Protein AF-D7DA95-F1 (afdb_monomer_lite)

InterPro domains:
  IPR035954 MTH677-like superfamily [G3DSA:3.30.300.100] (2-106)
  IPR036567 Ribosome hibernation promotion factor-like [SSF69754] (22-101)

Organism: Staphylothermus hellenicus (strain DSM 12710 / JCM 10830 / BK20S6-10-b1 / P8) (NCBI:txid591019)

Structure (mmCIF, N/CA/C/O backbone):
data_AF-D7DA95-F1
#
_entry.id   AF-D7DA95-F1
#
loop_
_atom_site.group_PDB
_atom_site.id
_atom_site.type_symbol
_atom_site.label_atom_id
_atom_site.label_alt_id
_atom_site.label_comp_id
_atom_site.label_asym_id
_atom_site.label_entity_id
_atom_site.label_seq_id
_atom_site.pdbx_PDB_ins_code
_atom_site.Cartn_x
_atom_site.Cartn_y
_atom_site.Cartn_z
_atom_site.occupancy
_atom_site.B_iso_or_equiv
_atom_site.auth_seq_id
_atom_site.auth_comp_id
_atom_site.auth_asym_id
_atom_site.auth_atom_id
_atom_site.pdbx_PDB_model_num
ATOM 1 N N . MET A 1 1 ? -1.421 -12.853 -11.457 1.00 50.38 1 MET A N 1
ATOM 2 C CA . MET A 1 1 ? -1.874 -13.702 -10.325 1.00 50.38 1 MET A CA 1
ATOM 3 C C . MET A 1 1 ? -2.160 -12.809 -9.131 1.00 50.38 1 MET A C 1
ATOM 5 O O . MET A 1 1 ? -1.247 -12.128 -8.684 1.00 50.38 1 MET A O 1
ATOM 9 N N . ARG A 1 2 ? -3.391 -12.814 -8.611 1.00 61.56 2 ARG A N 1
ATOM 10 C CA . ARG A 1 2 ? -3.734 -12.114 -7.366 1.00 61.56 2 ARG A CA 1
ATOM 11 C C . ARG A 1 2 ? -3.151 -12.907 -6.192 1.00 61.56 2 ARG A C 1
ATOM 13 O O . ARG A 1 2 ? -3.455 -14.090 -6.055 1.00 61.56 2 ARG A O 1
ATOM 20 N N . LYS A 1 3 ? -2.269 -12.298 -5.396 1.00 71.94 3 LYS A N 1
ATOM 21 C CA . LYS A 1 3 ? -1.693 -12.922 -4.195 1.00 71.94 3 LYS A CA 1
ATOM 22 C C . LYS A 1 3 ? -2.346 -12.312 -2.961 1.00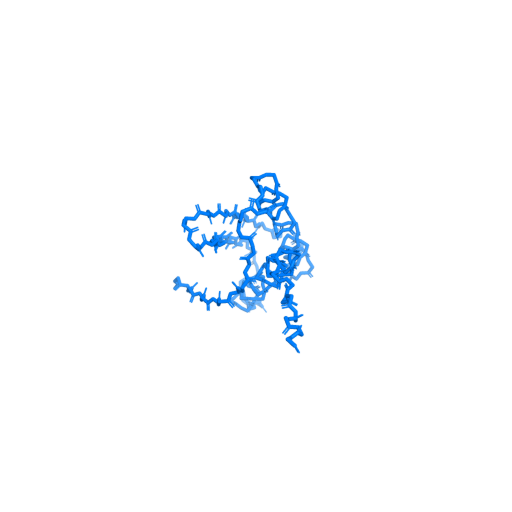 71.94 3 LYS A C 1
ATOM 24 O O . LYS A 1 3 ? -2.242 -11.111 -2.751 1.00 71.94 3 LYS A O 1
ATOM 29 N N . THR A 1 4 ? -2.968 -13.151 -2.140 1.00 83.38 4 THR A N 1
ATOM 30 C CA . THR A 1 4 ? -3.543 -12.751 -0.849 1.00 83.38 4 THR A CA 1
ATOM 31 C C . THR A 1 4 ? -2.691 -13.325 0.275 1.00 83.38 4 THR A C 1
ATOM 33 O O . THR A 1 4 ? -2.297 -14.491 0.225 1.00 83.38 4 THR A O 1
ATOM 36 N N . ARG A 1 5 ? -2.393 -12.514 1.293 1.00 84.25 5 ARG A N 1
ATOM 37 C CA . ARG A 1 5 ? -1.745 -12.955 2.533 1.00 84.25 5 ARG A CA 1
ATOM 38 C C . ARG A 1 5 ? -2.587 -12.511 3.718 1.00 84.25 5 ARG A C 1
ATOM 40 O O . ARG A 1 5 ? -3.011 -11.365 3.765 1.00 84.25 5 ARG A O 1
ATOM 47 N N . ILE A 1 6 ? -2.799 -13.425 4.658 1.00 87.50 6 ILE A N 1
ATOM 48 C CA . ILE A 1 6 ? -3.556 -13.181 5.886 1.00 87.50 6 ILE A CA 1
ATOM 49 C C . ILE A 1 6 ? -2.591 -13.312 7.059 1.00 87.50 6 ILE A C 1
ATOM 51 O O . ILE A 1 6 ? -1.782 -14.241 7.100 1.00 87.50 6 ILE A O 1
ATOM 55 N N . LYS A 1 7 ? -2.670 -12.371 7.999 1.00 88.19 7 LYS A N 1
ATOM 56 C CA . LYS A 1 7 ? -1.902 -12.389 9.240 1.00 88.19 7 LYS A CA 1
ATOM 57 C C . LYS A 1 7 ? -2.806 -11.988 10.394 1.00 88.19 7 LYS A C 1
ATOM 59 O O . LYS A 1 7 ? -3.468 -10.960 10.319 1.00 88.19 7 LYS A O 1
ATOM 64 N N . THR A 1 8 ? -2.791 -12.781 11.457 1.00 86.56 8 THR A N 1
ATOM 65 C CA . THR A 1 8 ? -3.529 -12.477 12.684 1.00 86.56 8 THR A CA 1
ATOM 66 C C . THR A 1 8 ? -2.706 -11.541 13.563 1.00 86.56 8 THR A C 1
ATOM 68 O O . THR A 1 8 ? -1.530 -11.803 13.830 1.00 86.56 8 THR A O 1
ATOM 71 N N . LEU A 1 9 ? -3.322 -10.443 13.999 1.00 83.62 9 LEU A N 1
ATOM 72 C CA . LEU A 1 9 ? -2.760 -9.465 14.926 1.00 83.62 9 LEU A CA 1
ATOM 73 C C . LEU A 1 9 ? -3.799 -9.201 16.026 1.00 83.62 9 LEU A C 1
ATOM 75 O O . LEU A 1 9 ? -4.960 -8.959 15.715 1.00 83.62 9 LEU A O 1
ATOM 79 N N . ASN A 1 10 ? -3.387 -9.219 17.294 1.00 87.75 10 ASN A N 1
ATOM 80 C CA . ASN A 1 10 ? -4.260 -8.900 18.431 1.00 87.75 10 ASN A CA 1
ATOM 81 C C . ASN A 1 10 ? -4.354 -7.373 18.592 1.00 87.75 10 ASN A C 1
ATOM 83 O O . ASN A 1 10 ? -3.626 -6.778 19.392 1.00 87.75 10 ASN A O 1
ATOM 87 N N . LEU A 1 11 ? -5.166 -6.734 17.751 1.00 85.81 11 LEU A N 1
ATOM 88 C CA . LEU A 1 11 ? -5.325 -5.279 17.707 1.00 85.81 11 LEU A CA 1
ATOM 89 C C . LEU A 1 11 ? -6.542 -4.827 18.516 1.00 85.81 11 LEU A C 1
ATOM 91 O O . LEU A 1 11 ? -7.551 -5.528 18.571 1.00 85.81 11 LEU A O 1
ATOM 95 N N . ASN A 1 12 ? -6.465 -3.632 19.098 1.00 85.31 12 ASN A N 1
ATOM 96 C CA . ASN A 1 12 ? -7.634 -2.917 19.585 1.00 85.31 12 ASN A CA 1
ATOM 97 C C . ASN A 1 12 ? -8.259 -2.118 18.431 1.00 85.31 12 ASN A C 1
ATOM 99 O O . ASN A 1 12 ? -7.903 -0.967 18.194 1.00 85.31 12 ASN A O 1
ATOM 103 N N . LEU A 1 13 ? -9.156 -2.753 17.671 1.00 83.56 13 LEU A N 1
ATOM 104 C CA . LEU A 1 13 ? -9.766 -2.137 16.485 1.00 83.56 13 LEU A CA 1
ATOM 105 C C . LEU A 1 13 ? -10.640 -0.918 16.820 1.00 83.56 13 LEU A C 1
ATOM 107 O O . LEU A 1 13 ? -10.818 -0.058 15.964 1.00 83.56 13 LEU A O 1
ATOM 111 N N . GLU A 1 14 ? -11.144 -0.818 18.054 1.00 84.00 14 GLU A N 1
ATOM 112 C CA . GLU A 1 14 ? -11.951 0.321 18.518 1.00 84.00 14 GLU A CA 1
ATOM 113 C C . GLU A 1 14 ? -11.140 1.623 18.612 1.00 84.00 14 GLU A C 1
ATOM 115 O O . GLU A 1 14 ? -11.702 2.714 18.520 1.00 84.00 14 GLU A O 1
ATOM 120 N N . GLU A 1 15 ? -9.817 1.526 18.769 1.00 85.75 15 GLU A N 1
ATOM 121 C CA . GLU A 1 15 ? -8.923 2.686 18.849 1.00 85.75 15 GLU A CA 1
ATOM 122 C C . GLU A 1 15 ? -8.494 3.213 17.474 1.00 85.75 15 GLU A C 1
ATOM 124 O O . GLU A 1 15 ? -7.960 4.319 17.390 1.00 85.75 15 GLU A O 1
ATOM 129 N N . ILE A 1 16 ? -8.725 2.451 16.399 1.00 89.12 16 ILE A N 1
ATOM 130 C CA . ILE A 1 16 ? -8.305 2.817 15.045 1.00 89.12 16 ILE A CA 1
ATOM 131 C C . ILE A 1 16 ? -9.384 3.686 14.403 1.00 89.12 16 ILE A C 1
ATOM 133 O O . ILE A 1 16 ? -10.446 3.206 13.997 1.00 89.12 16 ILE A O 1
ATOM 137 N N . LYS A 1 17 ? -9.104 4.983 14.276 1.00 90.88 17 LYS A N 1
ATOM 138 C CA . LYS A 1 17 ? -10.013 5.946 13.652 1.00 90.88 17 LYS A CA 1
ATOM 139 C C . LYS A 1 17 ? -9.829 5.969 12.137 1.00 90.88 17 LYS A C 1
ATOM 141 O O . LYS A 1 17 ? -8.812 5.546 11.594 1.00 90.88 17 LYS A O 1
ATOM 146 N N . LEU A 1 18 ? -10.811 6.533 11.435 1.00 88.44 18 LEU A N 1
ATOM 147 C CA . LEU A 1 18 ? -10.728 6.731 9.982 1.00 88.44 18 LEU A CA 1
ATOM 148 C C . LEU A 1 18 ? -9.513 7.581 9.576 1.00 88.44 18 LEU A C 1
ATOM 150 O O . LEU A 1 18 ? -8.875 7.282 8.572 1.00 88.44 18 LEU A O 1
ATOM 154 N N . GLU A 1 19 ? -9.174 8.594 10.373 1.00 93.31 19 GLU A N 1
ATOM 155 C CA . GLU A 1 19 ? -7.993 9.442 10.165 1.00 93.31 19 GLU A CA 1
ATOM 156 C C . GLU A 1 19 ? -6.690 8.641 10.266 1.00 93.31 19 GLU A C 1
ATOM 158 O O . GLU A 1 19 ? -5.789 8.826 9.454 1.00 93.31 19 GLU A O 1
ATOM 163 N N . ASP A 1 20 ? -6.607 7.692 11.204 1.00 93.19 20 ASP A N 1
ATOM 164 C CA . ASP A 1 20 ? -5.453 6.802 11.320 1.00 93.19 20 ASP A CA 1
ATOM 165 C C . ASP A 1 20 ? -5.296 5.946 10.061 1.00 93.19 20 ASP A C 1
ATOM 167 O O . ASP A 1 20 ? -4.199 5.816 9.527 1.00 93.19 20 ASP A O 1
ATOM 171 N N . LEU A 1 21 ? -6.400 5.396 9.547 1.00 94.06 21 LEU A N 1
ATOM 172 C CA . LEU A 1 21 ? -6.383 4.605 8.317 1.00 94.06 21 LEU A CA 1
ATOM 173 C C . LEU A 1 21 ? -5.971 5.441 7.101 1.00 94.06 21 LEU A C 1
ATOM 175 O O . LEU A 1 21 ? -5.204 4.950 6.276 1.00 94.06 21 LEU A O 1
ATOM 179 N N . ALA A 1 22 ? -6.447 6.684 6.997 1.00 95.19 22 ALA A N 1
ATOM 180 C CA . ALA A 1 22 ? -6.052 7.607 5.935 1.00 95.19 22 ALA A CA 1
ATOM 181 C C . ALA A 1 22 ? -4.548 7.913 5.994 1.00 95.19 22 ALA A C 1
ATOM 183 O O . ALA A 1 22 ? -3.853 7.757 4.994 1.00 95.19 22 ALA A O 1
ATOM 184 N N . ASN A 1 23 ? -4.025 8.212 7.186 1.00 96.00 23 ASN A N 1
ATOM 185 C CA . ASN A 1 23 ? -2.592 8.413 7.385 1.00 96.00 23 ASN A CA 1
ATOM 186 C C . ASN A 1 23 ? -1.798 7.159 6.994 1.00 96.00 23 ASN A C 1
ATOM 188 O O . ASN A 1 23 ? -0.789 7.248 6.305 1.00 96.00 23 ASN A O 1
ATOM 192 N N . ILE A 1 24 ? -2.253 5.965 7.387 1.00 96.50 24 ILE A N 1
ATOM 193 C CA . ILE A 1 24 ? -1.582 4.711 7.015 1.00 96.50 24 ILE A CA 1
ATOM 194 C C . ILE A 1 24 ? -1.563 4.522 5.491 1.00 96.50 24 ILE A C 1
ATOM 196 O O . ILE A 1 24 ? -0.549 4.062 4.969 1.00 96.50 24 ILE A O 1
ATOM 200 N N . ILE A 1 25 ? -2.644 4.869 4.780 1.00 97.19 25 ILE A N 1
ATOM 201 C CA . ILE A 1 25 ? -2.684 4.837 3.308 1.00 97.19 25 ILE A CA 1
ATOM 202 C C . ILE A 1 25 ? -1.585 5.734 2.735 1.00 97.19 25 ILE A C 1
ATOM 204 O O . ILE A 1 25 ? -0.774 5.243 1.952 1.00 97.19 25 ILE A O 1
ATOM 208 N N . GLU A 1 26 ? -1.523 6.996 3.166 1.00 97.00 26 GLU A N 1
ATOM 209 C CA . GLU A 1 26 ? -0.528 7.966 2.690 1.00 97.00 26 GLU A CA 1
ATOM 210 C C . GLU A 1 26 ? 0.904 7.483 2.956 1.00 97.00 26 GLU A C 1
ATOM 212 O O . GLU A 1 26 ? 1.724 7.439 2.040 1.00 97.00 26 GLU A O 1
ATOM 217 N N . TYR A 1 27 ? 1.186 7.017 4.176 1.00 96.69 27 TYR A N 1
ATOM 218 C CA . TYR A 1 27 ? 2.505 6.497 4.549 1.00 96.69 27 TYR A CA 1
ATOM 219 C C . TYR A 1 27 ? 2.913 5.269 3.729 1.00 96.69 27 TYR A C 1
ATOM 221 O O . TYR A 1 27 ? 4.077 5.132 3.347 1.00 96.69 27 TYR A O 1
ATOM 229 N N . VAL A 1 28 ? 1.980 4.343 3.488 1.00 97.94 28 VAL A N 1
ATOM 230 C CA . VAL A 1 28 ? 2.240 3.157 2.663 1.00 97.94 28 VAL A CA 1
ATOM 231 C C . VAL A 1 28 ? 2.521 3.568 1.222 1.00 97.94 28 VAL A C 1
ATOM 233 O O . VAL A 1 28 ? 3.485 3.073 0.641 1.00 97.94 28 VAL A O 1
ATOM 236 N N . GLU A 1 29 ? 1.709 4.456 0.651 1.00 97.88 29 GLU A N 1
ATOM 237 C CA . GLU A 1 29 ? 1.888 4.929 -0.722 1.00 97.88 29 GLU A CA 1
ATOM 238 C C . GLU A 1 29 ? 3.234 5.637 -0.900 1.00 97.88 29 GLU A C 1
ATOM 240 O O . GLU A 1 29 ? 3.971 5.313 -1.830 1.00 97.88 29 GLU A O 1
ATOM 245 N N . GLU A 1 30 ? 3.589 6.540 0.017 1.00 97.88 30 GLU A N 1
ATOM 246 C CA . GLU A 1 30 ? 4.853 7.277 -0.005 1.00 97.88 30 GLU A CA 1
ATOM 247 C C . GLU A 1 30 ? 6.061 6.334 0.017 1.00 97.88 30 GLU A C 1
ATOM 249 O O . GLU A 1 30 ? 6.930 6.428 -0.844 1.00 97.88 30 GLU A O 1
ATOM 254 N N . HIS A 1 31 ? 6.090 5.349 0.917 1.00 97.81 31 HIS A N 1
ATOM 255 C CA . HIS A 1 31 ? 7.225 4.420 0.996 1.00 97.81 31 HIS A CA 1
ATOM 256 C C . HIS A 1 31 ? 7.325 3.500 -0.230 1.00 97.81 31 HIS A C 1
ATOM 258 O O . HIS A 1 31 ? 8.423 3.146 -0.663 1.00 97.81 31 HIS A O 1
ATOM 264 N N . VAL A 1 32 ? 6.189 3.091 -0.807 1.00 97.81 32 VAL A N 1
ATOM 265 C CA . VAL A 1 32 ? 6.189 2.327 -2.064 1.00 97.81 32 VAL A CA 1
ATOM 266 C C . VAL A 1 32 ? 6.713 3.191 -3.206 1.00 97.81 32 VAL A C 1
ATOM 268 O O . VAL A 1 32 ? 7.509 2.708 -4.011 1.00 97.81 32 VAL A O 1
ATOM 271 N N . ARG A 1 33 ? 6.306 4.463 -3.261 1.00 97.25 33 ARG A N 1
ATOM 272 C CA . ARG A 1 33 ? 6.780 5.439 -4.243 1.00 97.25 33 ARG A CA 1
ATOM 273 C C . ARG A 1 33 ? 8.291 5.615 -4.154 1.00 97.25 33 ARG A C 1
ATOM 275 O O . ARG A 1 33 ? 8.976 5.402 -5.149 1.00 97.25 33 ARG A O 1
ATOM 282 N N . GLU A 1 34 ? 8.808 5.899 -2.962 1.00 97.06 34 GLU A N 1
ATOM 283 C CA . GLU A 1 34 ? 10.245 6.044 -2.709 1.00 97.06 34 GLU A CA 1
ATOM 284 C C . GLU A 1 34 ? 11.025 4.793 -3.125 1.00 97.06 34 GLU A C 1
ATOM 286 O O . GLU A 1 34 ? 12.061 4.888 -3.785 1.00 97.06 34 GLU A O 1
ATOM 291 N N . TYR A 1 35 ? 10.518 3.603 -2.782 1.00 96.81 35 TYR A N 1
ATOM 292 C CA . TYR A 1 35 ? 11.133 2.348 -3.202 1.00 96.81 35 TYR A CA 1
ATOM 293 C C . TYR A 1 35 ? 11.200 2.239 -4.732 1.00 96.81 35 TYR A C 1
ATOM 295 O O . TYR A 1 35 ? 12.258 1.922 -5.278 1.00 96.81 35 TYR A O 1
ATOM 303 N N . LEU A 1 36 ? 10.094 2.511 -5.434 1.00 95.12 36 LEU A N 1
ATOM 304 C CA . LEU A 1 36 ? 10.041 2.441 -6.894 1.00 95.12 36 LEU A CA 1
ATOM 305 C C . LEU A 1 36 ? 10.979 3.463 -7.546 1.00 95.12 36 LEU A C 1
ATOM 307 O O . LEU A 1 36 ? 11.686 3.108 -8.484 1.00 95.12 36 LEU A O 1
ATOM 311 N N . GLU A 1 37 ? 11.054 4.688 -7.033 1.00 93.94 37 GLU A N 1
ATOM 312 C CA . GLU A 1 37 ? 11.972 5.721 -7.531 1.00 93.94 37 GLU A CA 1
ATOM 313 C C . GLU A 1 37 ? 13.448 5.338 -7.376 1.00 93.94 37 GLU A C 1
ATOM 315 O O . GLU A 1 37 ? 14.266 5.677 -8.230 1.00 93.94 37 GLU A O 1
ATOM 320 N N . GLN A 1 38 ? 13.796 4.601 -6.319 1.00 94.75 38 GLN A N 1
ATOM 321 C CA . GLN A 1 38 ? 15.167 4.139 -6.085 1.00 94.75 38 GLN A CA 1
ATOM 322 C C . GLN A 1 38 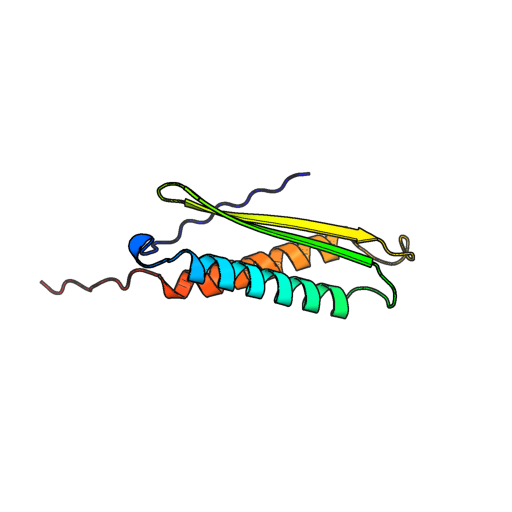? 15.591 3.004 -7.022 1.00 94.75 38 GLN A C 1
ATOM 324 O O . GLN A 1 38 ? 16.776 2.880 -7.338 1.00 94.75 38 GLN A O 1
ATOM 329 N N . VAL A 1 39 ? 14.655 2.144 -7.432 1.00 93.44 39 VAL A N 1
ATOM 330 C CA . VAL A 1 39 ? 14.975 0.916 -8.182 1.00 93.44 39 VAL A CA 1
ATOM 331 C C . VAL A 1 39 ? 14.617 0.986 -9.662 1.00 93.44 39 VAL A C 1
ATOM 333 O O . VAL A 1 39 ? 15.160 0.212 -10.452 1.00 93.44 39 VAL A O 1
ATOM 336 N N . LEU A 1 40 ? 13.702 1.873 -10.057 1.00 91.44 40 LEU A N 1
ATOM 337 C CA . LEU A 1 40 ? 13.308 2.028 -11.450 1.00 91.44 40 LEU A CA 1
ATOM 338 C C . LEU A 1 40 ? 14.277 2.952 -12.209 1.00 91.44 40 LEU A C 1
ATOM 340 O O . LEU A 1 40 ? 14.779 3.934 -11.664 1.00 91.44 40 LEU A O 1
ATOM 344 N N . PRO A 1 41 ? 14.518 2.688 -13.505 1.00 88.69 41 PRO A N 1
ATOM 345 C CA . PRO A 1 41 ? 15.291 3.562 -14.361 1.00 88.69 41 PRO A CA 1
ATOM 346 C C . PRO A 1 41 ? 14.680 4.963 -14.433 1.00 88.69 41 PRO A C 1
ATOM 348 O O . PRO A 1 41 ? 13.450 5.101 -14.383 1.00 88.69 41 PRO A O 1
ATOM 351 N N . PRO A 1 42 ? 15.508 5.991 -14.685 1.00 85.19 42 PRO A N 1
ATOM 352 C CA . PRO A 1 42 ? 15.017 7.329 -14.971 1.00 85.19 42 PRO A CA 1
ATOM 353 C C . PRO A 1 42 ? 13.960 7.312 -16.081 1.00 85.19 42 PRO A C 1
ATOM 355 O O . PRO A 1 42 ? 14.110 6.592 -17.071 1.00 85.19 42 PRO A O 1
ATOM 358 N N . LYS A 1 43 ? 12.927 8.152 -15.941 1.00 85.38 43 LYS A N 1
ATOM 359 C CA . LYS A 1 43 ? 11.781 8.263 -16.869 1.00 85.38 43 LYS A CA 1
ATOM 360 C C . LYS A 1 43 ? 10.843 7.049 -16.902 1.00 85.38 43 LYS A C 1
ATOM 362 O O . LYS A 1 43 ? 10.026 6.954 -17.814 1.00 85.38 43 LYS A O 1
ATOM 367 N N . SER A 1 44 ? 10.950 6.122 -15.951 1.00 90.38 44 SER A N 1
ATOM 368 C CA . SER A 1 44 ? 9.903 5.113 -15.768 1.00 90.38 44 SER A CA 1
ATOM 369 C C . SER A 1 44 ? 8.626 5.787 -15.271 1.00 90.38 44 SER A C 1
ATOM 371 O O . SER A 1 44 ? 8.680 6.663 -14.412 1.00 90.38 44 SER A O 1
ATOM 373 N N . GLU A 1 45 ? 7.487 5.368 -15.809 1.00 91.88 45 GLU A N 1
ATOM 374 C CA . GLU A 1 45 ? 6.16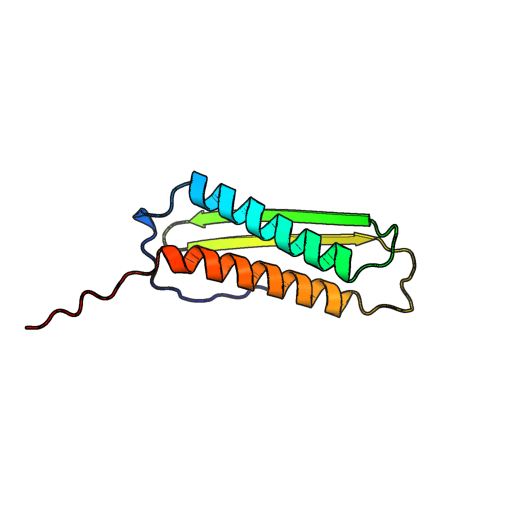6 5.770 -15.336 1.00 91.88 45 GLU A CA 1
ATOM 375 C C . GLU A 1 45 ? 5.634 4.673 -14.414 1.00 91.88 45 GLU A C 1
ATOM 377 O O . GLU A 1 45 ? 5.812 3.479 -14.682 1.00 91.88 45 GLU A O 1
ATOM 382 N N . TYR A 1 46 ? 4.972 5.057 -13.331 1.00 93.31 46 TYR A N 1
ATOM 383 C CA . TYR A 1 46 ? 4.314 4.114 -12.442 1.00 93.31 46 TYR A CA 1
ATOM 384 C C . TYR A 1 46 ? 3.051 4.733 -11.844 1.00 93.31 46 TYR A C 1
ATOM 386 O O . TYR A 1 46 ? 2.922 5.953 -11.769 1.00 93.31 46 TYR A O 1
ATOM 394 N N . ASP A 1 47 ? 2.128 3.869 -11.444 1.00 95.06 47 ASP A N 1
ATOM 395 C CA . ASP A 1 47 ? 0.889 4.214 -10.757 1.00 95.06 47 ASP A CA 1
ATOM 396 C C . ASP A 1 47 ? 0.745 3.317 -9.527 1.00 95.06 47 ASP A C 1
ATOM 398 O O . ASP A 1 47 ? 1.084 2.129 -9.578 1.00 95.06 47 ASP A O 1
ATOM 402 N N . ILE A 1 48 ? 0.289 3.889 -8.416 1.00 96.38 48 ILE A N 1
ATOM 403 C CA . ILE A 1 48 ? 0.143 3.192 -7.137 1.00 96.38 48 ILE A CA 1
ATOM 404 C C . ILE A 1 48 ? -1.258 3.485 -6.621 1.00 96.38 48 ILE A C 1
ATOM 406 O O . ILE A 1 48 ? -1.615 4.636 -6.394 1.00 96.38 48 ILE A O 1
ATOM 410 N N . ILE A 1 49 ? -2.040 2.435 -6.389 1.00 96.44 49 ILE A N 1
ATOM 411 C CA . ILE A 1 49 ? -3.356 2.543 -5.766 1.00 96.44 49 ILE A CA 1
ATOM 412 C C . ILE A 1 49 ? -3.298 1.816 -4.433 1.00 96.44 49 ILE A C 1
ATOM 414 O O . ILE A 1 49 ? -3.136 0.593 -4.378 1.00 96.44 49 ILE A O 1
ATOM 418 N N . VAL A 1 50 ? -3.473 2.572 -3.352 1.00 96.94 50 VAL A N 1
ATOM 419 C CA . VAL A 1 50 ? -3.548 2.047 -1.989 1.00 96.94 50 VAL A CA 1
ATOM 420 C C . VAL A 1 50 ? -4.953 2.264 -1.448 1.00 96.94 50 VAL A C 1
ATOM 422 O O . VAL A 1 50 ? -5.504 3.360 -1.498 1.00 96.94 50 VAL A O 1
ATOM 425 N N . LYS A 1 51 ? -5.557 1.206 -0.910 1.00 96.44 51 LYS A N 1
ATOM 426 C CA . LYS A 1 51 ? -6.857 1.286 -0.243 1.00 96.44 51 LYS A CA 1
ATOM 427 C C . LYS A 1 51 ? -6.854 0.418 0.999 1.00 96.44 51 LYS A C 1
ATOM 429 O O . LYS A 1 51 ? -6.408 -0.724 0.957 1.00 96.44 51 LYS A O 1
ATOM 434 N N . ILE A 1 52 ? -7.434 0.923 2.080 1.00 95.75 52 ILE A N 1
ATOM 435 C CA . ILE A 1 52 ? -7.697 0.135 3.281 1.00 95.75 52 ILE A CA 1
ATOM 436 C C . ILE A 1 52 ? -9.205 -0.003 3.475 1.00 95.75 52 ILE A C 1
ATOM 438 O O . ILE A 1 52 ? -9.954 0.953 3.278 1.00 95.75 52 ILE A O 1
ATOM 442 N N . THR A 1 53 ? -9.660 -1.199 3.844 1.00 93.25 53 THR A N 1
ATOM 443 C CA . THR A 1 53 ? -11.020 -1.421 4.349 1.00 93.25 53 THR A CA 1
ATOM 444 C C . THR A 1 53 ? -10.975 -1.966 5.766 1.00 93.25 53 THR A C 1
ATOM 446 O O . THR A 1 53 ? -10.062 -2.710 6.125 1.00 93.25 53 THR A O 1
ATOM 449 N N . HIS A 1 54 ? -11.972 -1.587 6.562 1.00 90.31 54 HIS A N 1
ATOM 450 C CA . HIS A 1 54 ? -12.208 -2.107 7.901 1.00 90.31 54 HIS A CA 1
ATOM 451 C C . HIS A 1 54 ? -13.598 -2.747 7.916 1.00 90.31 54 HIS A C 1
ATOM 453 O O . HIS A 1 54 ? -14.603 -2.062 7.735 1.00 90.31 54 HIS A O 1
ATOM 459 N N . GLU A 1 55 ? -13.642 -4.067 8.069 1.00 89.00 55 GLU A N 1
ATOM 460 C CA . GLU A 1 55 ? -14.864 -4.870 8.029 1.00 89.00 55 GLU A CA 1
ATOM 461 C C . GLU A 1 55 ? -14.870 -5.833 9.220 1.00 89.00 55 GLU A C 1
ATOM 463 O O . GLU A 1 55 ? -14.144 -6.828 9.230 1.00 89.00 55 GLU A O 1
ATOM 468 N N . GLY A 1 56 ? -15.689 -5.535 10.232 1.00 86.31 56 GLY A N 1
ATOM 469 C CA . GLY A 1 56 ? -15.791 -6.353 11.440 1.00 86.31 56 GLY A CA 1
ATOM 470 C C . GLY A 1 56 ? -14.459 -6.450 12.184 1.00 86.31 56 GLY A C 1
ATOM 471 O O . GLY A 1 56 ? -13.958 -5.456 12.692 1.00 86.31 56 GLY A O 1
ATOM 472 N N . ASP A 1 57 ? -13.888 -7.652 12.238 1.00 85.88 57 ASP A N 1
ATOM 473 C CA . ASP A 1 57 ? -12.623 -7.960 12.911 1.00 85.88 57 ASP A CA 1
ATOM 474 C C . ASP A 1 57 ? -11.394 -7.888 11.982 1.00 85.88 57 ASP A C 1
ATOM 476 O O . ASP A 1 57 ? -10.302 -8.335 12.343 1.00 85.88 57 ASP A O 1
ATOM 480 N N . LYS A 1 58 ? -11.553 -7.356 10.763 1.00 89.19 58 LYS A N 1
ATOM 481 C CA . LYS A 1 58 ? -10.514 -7.374 9.726 1.00 89.19 58 LYS A CA 1
ATOM 482 C C . LYS A 1 58 ? -10.214 -5.990 9.189 1.00 89.19 58 LYS A C 1
ATOM 484 O O . LYS A 1 58 ? -11.103 -5.260 8.759 1.00 89.19 58 LYS A O 1
ATOM 489 N N . ILE A 1 59 ? -8.920 -5.704 9.086 1.00 92.00 59 ILE A N 1
ATOM 490 C CA . ILE A 1 59 ? -8.398 -4.603 8.282 1.00 92.00 59 ILE A CA 1
ATOM 491 C C . ILE A 1 59 ? -7.693 -5.203 7.069 1.00 92.00 59 ILE A C 1
ATOM 493 O O . ILE A 1 59 ? -6.799 -6.041 7.211 1.00 92.00 59 ILE A O 1
ATOM 497 N N . THR A 1 60 ? -8.096 -4.778 5.874 1.00 93.69 60 THR A N 1
ATOM 498 C CA . THR A 1 60 ? -7.545 -5.273 4.610 1.00 93.69 60 THR A CA 1
ATOM 499 C C . THR A 1 60 ? -6.857 -4.147 3.859 1.00 93.69 60 THR A C 1
ATOM 501 O O . THR A 1 60 ? -7.489 -3.146 3.536 1.00 93.69 60 THR A O 1
ATOM 504 N N . LEU A 1 61 ? -5.576 -4.340 3.539 1.00 95.00 61 LEU A N 1
ATOM 505 C CA . LEU A 1 61 ? -4.828 -3.498 2.610 1.00 95.00 61 LEU A CA 1
ATOM 506 C C . LEU A 1 61 ? -4.972 -4.051 1.187 1.00 95.00 61 LEU A C 1
ATOM 508 O O . LEU A 1 61 ? -4.605 -5.196 0.914 1.00 95.00 61 LEU A O 1
ATOM 512 N N . PHE A 1 62 ? -5.460 -3.217 0.280 1.00 96.25 62 PHE A N 1
ATOM 513 C CA . PHE A 1 62 ? -5.418 -3.422 -1.159 1.00 96.25 62 PHE A CA 1
ATOM 514 C C . PHE A 1 62 ? -4.321 -2.543 -1.743 1.00 96.25 62 PHE A C 1
ATOM 516 O O . PHE A 1 62 ? -4.249 -1.350 -1.452 1.00 96.25 62 PHE A O 1
ATOM 523 N N . LEU A 1 63 ? -3.485 -3.160 -2.567 1.00 95.56 63 LEU A N 1
ATOM 524 C CA . LEU A 1 63 ? -2.379 -2.512 -3.245 1.00 95.56 63 LEU A CA 1
ATOM 525 C C . LEU A 1 63 ? -2.407 -2.942 -4.705 1.00 95.56 63 LEU A C 1
ATOM 527 O O . LEU A 1 63 ? -2.371 -4.143 -4.993 1.00 95.56 63 LEU A O 1
ATOM 531 N N . ASP A 1 64 ? -2.469 -1.962 -5.593 1.00 95.19 64 ASP A N 1
ATOM 532 C CA . ASP A 1 64 ? -2.248 -2.132 -7.022 1.00 95.19 64 ASP A CA 1
ATOM 533 C C . ASP A 1 64 ? -1.055 -1.269 -7.431 1.00 95.19 64 ASP A C 1
ATOM 535 O O . ASP A 1 64 ? -0.922 -0.135 -6.974 1.00 95.19 64 ASP A O 1
ATOM 539 N N . ILE A 1 65 ? -0.155 -1.836 -8.230 1.00 94.56 65 ILE A N 1
ATOM 540 C CA . ILE A 1 65 ? 1.053 -1.154 -8.695 1.00 94.56 65 ILE A CA 1
ATOM 541 C C . ILE A 1 65 ? 1.199 -1.441 -10.183 1.00 94.56 65 ILE A C 1
ATOM 543 O O . ILE A 1 65 ? 1.476 -2.574 -10.590 1.00 94.56 65 ILE A O 1
ATOM 547 N N . GLY A 1 66 ? 1.058 -0.391 -10.984 1.00 92.31 66 GLY A N 1
ATOM 548 C CA . GLY A 1 66 ? 1.360 -0.394 -12.406 1.00 92.31 66 GLY A CA 1
ATOM 549 C C . GLY A 1 66 ? 2.745 0.191 -12.647 1.00 92.31 66 GLY A C 1
ATOM 550 O O . GLY A 1 66 ? 3.067 1.252 -12.129 1.00 92.31 66 GLY A O 1
ATOM 551 N N . VAL A 1 67 ? 3.570 -0.472 -13.456 1.00 90.81 67 VAL A N 1
ATOM 552 C CA . VAL A 1 67 ? 4.859 0.076 -13.902 1.00 90.81 67 VAL A CA 1
ATOM 553 C C . VAL A 1 67 ? 4.935 -0.015 -15.416 1.00 90.81 67 VAL A C 1
ATOM 555 O O . VAL A 1 67 ? 4.690 -1.069 -16.003 1.00 90.81 67 VAL A O 1
ATOM 558 N N . LYS A 1 68 ? 5.321 1.091 -16.044 1.00 87.88 68 LYS A N 1
ATOM 559 C CA . LYS A 1 68 ? 5.574 1.208 -17.473 1.00 87.88 68 LYS A CA 1
ATOM 560 C C . LYS A 1 68 ? 6.978 1.762 -17.667 1.00 87.88 68 LYS A C 1
ATOM 562 O O . LYS A 1 68 ? 7.267 2.923 -17.393 1.00 87.88 68 LYS A O 1
ATOM 567 N N . ALA A 1 69 ? 7.866 0.908 -18.150 1.00 76.00 69 ALA A N 1
ATOM 568 C CA . ALA A 1 69 ? 9.266 1.247 -18.330 1.00 76.00 69 ALA A CA 1
ATOM 569 C C . ALA A 1 69 ? 9.773 0.744 -19.684 1.00 76.00 69 ALA A C 1
ATOM 571 O O . ALA A 1 69 ? 9.349 -0.301 -20.172 1.00 76.00 69 ALA A O 1
ATOM 572 N N . GLY A 1 70 ? 10.678 1.513 -20.294 1.00 69.88 70 GLY A N 1
ATOM 573 C CA . GLY A 1 70 ? 11.181 1.255 -21.648 1.00 69.88 70 GLY A CA 1
ATOM 574 C C . GLY A 1 70 ? 12.236 0.148 -21.759 1.00 69.88 70 GLY A C 1
ATOM 575 O O . GLY A 1 70 ? 12.581 -0.232 -22.872 1.00 69.88 70 GLY A O 1
ATOM 576 N N . TYR A 1 71 ? 12.748 -0.378 -20.641 1.00 69.69 71 TYR A N 1
ATOM 577 C CA . TYR A 1 71 ? 13.863 -1.338 -20.610 1.00 69.69 71 TYR A CA 1
ATOM 578 C C . TYR A 1 71 ? 13.415 -2.716 -20.106 1.00 69.69 71 TYR A C 1
ATOM 580 O O . TYR A 1 71 ? 13.840 -3.181 -19.049 1.00 69.69 71 TYR A O 1
ATOM 588 N N . ILE A 1 72 ? 12.539 -3.365 -20.874 1.00 63.88 72 ILE A N 1
ATOM 589 C CA . ILE A 1 72 ? 11.873 -4.618 -20.483 1.00 63.88 72 ILE A CA 1
ATOM 590 C C . ILE A 1 72 ? 12.872 -5.785 -20.339 1.00 63.88 72 ILE A C 1
ATOM 592 O O . ILE A 1 72 ? 12.707 -6.623 -19.456 1.00 63.88 72 ILE A O 1
ATOM 596 N N . ASP A 1 73 ? 13.949 -5.796 -21.129 1.00 68.31 73 ASP A N 1
ATOM 597 C CA . ASP A 1 73 ? 14.849 -6.956 -21.243 1.00 68.31 73 ASP A CA 1
ATOM 598 C C . ASP A 1 73 ? 15.965 -7.021 -20.185 1.00 68.31 73 ASP A C 1
ATOM 600 O O . ASP A 1 73 ? 16.632 -8.045 -20.049 1.00 68.31 73 ASP A O 1
ATOM 604 N N . ILE A 1 74 ? 16.190 -5.945 -19.423 1.00 78.56 74 ILE A N 1
ATOM 605 C CA . ILE A 1 74 ? 17.333 -5.840 -18.494 1.00 78.56 74 ILE A CA 1
ATOM 606 C C . ILE A 1 74 ? 16.890 -5.999 -17.033 1.00 78.56 74 ILE A C 1
ATOM 608 O O . ILE A 1 74 ? 17.687 -6.365 -16.168 1.00 78.56 74 ILE A O 1
ATOM 612 N N . MET A 1 75 ? 15.612 -5.756 -16.734 1.00 82.69 75 MET A N 1
ATOM 613 C CA . MET A 1 75 ? 15.120 -5.701 -15.361 1.00 82.69 75 MET A CA 1
ATOM 614 C C . MET A 1 75 ? 14.120 -6.796 -15.020 1.00 82.69 75 MET A C 1
ATOM 616 O O . MET A 1 75 ? 13.188 -7.101 -15.759 1.00 82.69 75 MET A O 1
ATOM 620 N N . ASN A 1 76 ? 14.251 -7.327 -13.805 1.00 89.19 76 ASN A N 1
ATOM 621 C CA . ASN A 1 76 ? 13.279 -8.257 -13.252 1.00 89.19 76 ASN A CA 1
ATOM 622 C C . ASN A 1 76 ? 12.127 -7.498 -12.573 1.00 89.19 76 ASN A C 1
ATOM 624 O O . ASN A 1 76 ? 12.078 -7.382 -11.347 1.00 89.19 76 ASN A O 1
ATOM 628 N N . TYR A 1 77 ? 11.182 -7.001 -13.375 1.00 88.38 77 TYR A N 1
ATOM 629 C CA . TYR A 1 77 ? 10.008 -6.267 -12.884 1.00 88.38 77 TYR A CA 1
ATOM 630 C C . TYR A 1 77 ? 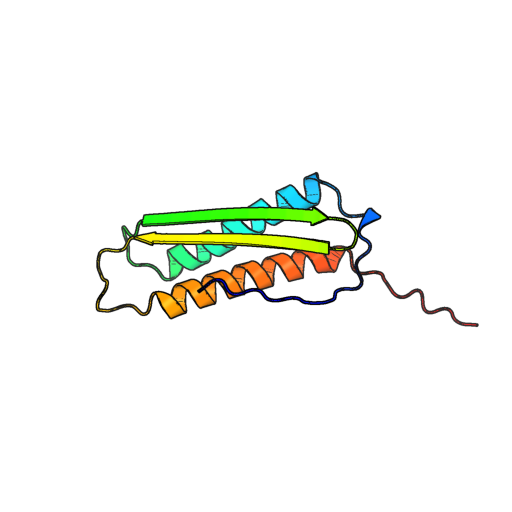9.159 -7.079 -11.902 1.00 88.38 77 TYR A C 1
ATOM 632 O O . TYR A 1 77 ? 8.640 -6.523 -10.942 1.00 88.38 77 TYR A O 1
ATOM 640 N N . ASN A 1 78 ? 9.065 -8.401 -12.072 1.00 89.56 78 ASN A N 1
ATOM 641 C CA . ASN A 1 78 ? 8.343 -9.255 -11.125 1.00 89.56 78 ASN A CA 1
ATOM 642 C C . ASN A 1 78 ? 8.969 -9.223 -9.727 1.00 89.56 78 ASN A C 1
ATOM 644 O O . ASN A 1 78 ? 8.246 -9.226 -8.730 1.00 89.56 78 ASN A O 1
ATOM 648 N N . LYS A 1 79 ? 10.305 -9.198 -9.649 1.00 92.44 79 LYS A N 1
ATOM 649 C CA . LYS A 1 79 ? 11.016 -9.049 -8.378 1.00 92.44 79 LYS A CA 1
ATOM 650 C C . LYS A 1 79 ? 10.780 -7.659 -7.790 1.00 92.44 79 LYS A C 1
ATOM 652 O O . LYS A 1 79 ? 10.378 -7.582 -6.639 1.00 92.44 79 LYS A O 1
ATOM 657 N N . ILE A 1 80 ? 10.943 -6.606 -8.592 1.00 93.38 80 ILE A N 1
ATOM 658 C CA . ILE A 1 80 ? 10.729 -5.212 -8.167 1.00 93.38 80 ILE A CA 1
ATOM 659 C C . ILE A 1 80 ? 9.315 -5.021 -7.601 1.00 93.38 80 ILE A C 1
ATOM 661 O O . ILE A 1 80 ? 9.154 -4.542 -6.485 1.00 93.38 80 ILE A O 1
ATOM 665 N N . LEU A 1 81 ? 8.284 -5.469 -8.321 1.00 93.81 81 LEU A N 1
ATOM 666 C CA . LEU A 1 81 ? 6.898 -5.402 -7.852 1.00 93.81 81 LEU A CA 1
ATOM 667 C C . LEU A 1 81 ? 6.684 -6.242 -6.586 1.00 93.81 81 LEU A C 1
ATOM 669 O O . LEU A 1 81 ? 5.976 -5.828 -5.672 1.00 93.81 81 LEU A O 1
ATOM 673 N N . GLY A 1 82 ? 7.304 -7.423 -6.504 1.00 94.38 82 GLY A N 1
ATOM 674 C CA . GLY A 1 82 ? 7.247 -8.264 -5.309 1.00 94.38 82 GLY A CA 1
ATOM 675 C C . GLY A 1 82 ? 7.862 -7.596 -4.077 1.00 94.38 82 GLY A C 1
ATOM 676 O O . GLY A 1 82 ? 7.302 -7.689 -2.984 1.00 94.38 82 GLY A O 1
ATOM 677 N N . ASP A 1 83 ? 8.984 -6.911 -4.259 1.00 95.75 83 ASP A N 1
ATOM 678 C CA . ASP A 1 83 ? 9.688 -6.175 -3.215 1.00 95.75 83 ASP A CA 1
ATOM 679 C C . ASP A 1 83 ? 8.905 -4.914 -2.804 1.00 95.75 83 ASP A C 1
ATOM 681 O O . ASP A 1 83 ? 8.729 -4.688 -1.608 1.00 95.75 83 ASP A O 1
ATOM 685 N N . ALA A 1 84 ? 8.296 -4.193 -3.752 1.00 96.25 84 ALA A N 1
ATOM 686 C CA . ALA A 1 84 ? 7.386 -3.077 -3.474 1.00 96.25 84 ALA A CA 1
ATOM 687 C C . ALA A 1 84 ? 6.163 -3.511 -2.638 1.00 96.25 84 ALA A C 1
ATOM 689 O O . ALA A 1 84 ? 5.814 -2.876 -1.644 1.00 96.25 84 ALA A O 1
ATOM 690 N N . ILE A 1 85 ? 5.545 -4.652 -2.975 1.00 95.50 85 ILE A N 1
ATOM 691 C CA . ILE A 1 85 ? 4.446 -5.238 -2.185 1.00 95.50 85 ILE A CA 1
ATOM 692 C C . ILE A 1 85 ? 4.922 -5.617 -0.772 1.00 95.50 85 ILE A C 1
ATOM 694 O O . ILE A 1 85 ? 4.190 -5.459 0.211 1.00 95.50 85 ILE A O 1
ATOM 698 N N . ASN A 1 86 ? 6.141 -6.151 -0.650 1.00 95.50 86 ASN A N 1
ATOM 699 C CA . ASN A 1 86 ? 6.715 -6.497 0.648 1.00 95.50 86 ASN A CA 1
ATOM 700 C C . ASN A 1 86 ? 6.965 -5.256 1.507 1.00 95.50 86 ASN A C 1
ATOM 702 O O . ASN A 1 86 ? 6.718 -5.319 2.714 1.00 95.50 86 ASN A O 1
ATOM 706 N N . GLU A 1 87 ? 7.418 -4.165 0.894 1.00 96.19 87 GLU A N 1
ATOM 707 C CA . GLU A 1 87 ? 7.630 -2.883 1.554 1.00 96.19 87 GLU A CA 1
ATOM 708 C C . GLU A 1 87 ? 6.307 -2.305 2.059 1.00 96.19 87 GLU A C 1
ATOM 710 O O . GLU A 1 87 ? 6.163 -2.084 3.261 1.00 96.19 87 GLU A O 1
ATOM 715 N N . ALA A 1 88 ? 5.285 -2.228 1.203 1.00 96.94 88 ALA A N 1
ATOM 716 C CA . ALA A 1 88 ? 3.942 -1.798 1.595 1.00 96.94 88 ALA A CA 1
ATOM 717 C C . ALA A 1 88 ? 3.413 -2.573 2.812 1.00 96.94 88 ALA A C 1
ATOM 719 O O . ALA A 1 88 ? 2.947 -1.996 3.795 1.00 96.94 88 ALA A O 1
ATOM 720 N N . ARG A 1 89 ? 3.548 -3.907 2.786 1.00 95.31 89 ARG A N 1
ATOM 721 C CA . ARG A 1 89 ? 3.162 -4.773 3.906 1.00 95.31 89 ARG A CA 1
ATOM 722 C C . ARG A 1 89 ? 3.954 -4.453 5.173 1.00 95.31 89 ARG A C 1
ATOM 724 O O . ARG A 1 89 ? 3.377 -4.444 6.257 1.00 95.31 89 ARG A O 1
ATOM 731 N N . ARG A 1 90 ? 5.270 -4.254 5.061 1.00 95.75 90 ARG A N 1
ATOM 732 C CA . ARG A 1 90 ? 6.147 -3.953 6.201 1.00 95.75 90 ARG A CA 1
ATOM 733 C C . ARG A 1 90 ? 5.698 -2.673 6.898 1.00 95.75 90 ARG A C 1
ATOM 735 O O . ARG A 1 90 ? 5.600 -2.675 8.124 1.00 95.75 90 ARG A O 1
ATOM 742 N N . ILE A 1 91 ? 5.408 -1.630 6.123 1.00 96.94 91 ILE A N 1
ATOM 743 C CA . ILE A 1 91 ? 4.934 -0.338 6.628 1.00 96.94 91 ILE A CA 1
ATOM 744 C C . ILE A 1 91 ? 3.546 -0.482 7.243 1.00 96.94 91 ILE A C 1
ATOM 746 O O . ILE A 1 91 ? 3.373 -0.174 8.417 1.00 96.94 91 ILE A O 1
ATOM 750 N N . PHE A 1 92 ? 2.597 -1.073 6.521 1.00 96.38 92 PHE A N 1
ATOM 751 C CA . PHE A 1 92 ? 1.243 -1.308 7.018 1.00 96.38 92 PHE A CA 1
ATOM 752 C C . PHE A 1 92 ? 1.223 -2.071 8.353 1.00 96.38 92 PHE A C 1
ATOM 754 O O . PHE A 1 92 ? 0.604 -1.639 9.324 1.00 96.38 92 PHE A O 1
ATOM 761 N N . GLU A 1 93 ? 1.965 -3.178 8.450 1.00 94.25 93 GLU A N 1
ATOM 762 C CA . GLU A 1 93 ? 2.074 -3.933 9.700 1.00 94.25 93 GLU A CA 1
ATOM 763 C C . GLU A 1 93 ? 2.776 -3.148 10.814 1.00 94.25 93 GLU A C 1
ATOM 765 O O . GLU A 1 93 ? 2.469 -3.363 11.986 1.00 94.25 93 GLU A O 1
ATOM 770 N N . ARG A 1 94 ? 3.760 -2.301 10.486 1.00 94.50 94 ARG A N 1
ATOM 771 C CA . ARG A 1 94 ? 4.454 -1.454 11.465 1.00 94.50 94 ARG A CA 1
ATOM 772 C C . ARG A 1 94 ? 3.486 -0.446 12.070 1.00 94.50 94 ARG A C 1
ATOM 774 O O . ARG A 1 94 ? 3.459 -0.325 13.291 1.00 94.50 94 ARG A O 1
ATOM 781 N N . GLU A 1 95 ? 2.685 0.217 11.244 1.00 94.44 95 GLU A N 1
ATOM 782 C CA . GLU A 1 95 ? 1.728 1.216 11.714 1.00 94.44 95 GLU A CA 1
ATOM 783 C C . GLU A 1 95 ? 0.613 0.579 12.551 1.00 94.44 95 GLU A C 1
ATOM 785 O O . GLU A 1 95 ? 0.331 1.048 13.652 1.00 94.44 95 GLU A O 1
ATOM 790 N N . LEU A 1 96 ? 0.072 -0.571 12.127 1.00 92.81 96 LEU A N 1
ATOM 791 C CA . LEU A 1 96 ? -0.943 -1.286 12.910 1.00 92.81 96 LEU A CA 1
ATOM 792 C C . LEU A 1 96 ? -0.443 -1.758 14.284 1.00 92.81 96 LEU A C 1
ATOM 794 O O . LEU A 1 96 ? -1.240 -1.910 15.208 1.00 92.81 96 LEU A O 1
ATOM 798 N N . ARG A 1 97 ? 0.867 -1.982 14.470 1.00 90.94 97 ARG A N 1
ATOM 799 C CA . ARG A 1 97 ? 1.410 -2.406 15.776 1.00 90.94 97 ARG A CA 1
ATOM 800 C C . ARG A 1 97 ? 1.212 -1.376 16.880 1.00 90.94 97 ARG A C 1
ATOM 802 O O . ARG A 1 97 ? 1.258 -1.774 18.041 1.00 90.94 97 ARG A O 1
ATOM 809 N N . LYS A 1 98 ? 0.989 -0.105 16.539 1.00 89.75 98 LYS A N 1
ATOM 810 C CA . LYS A 1 98 ? 0.683 0.957 17.507 1.00 89.75 98 LYS A CA 1
ATOM 811 C C . LYS A 1 98 ? -0.604 0.675 18.289 1.00 89.75 98 LYS A C 1
ATOM 813 O O . LYS A 1 98 ? -0.707 1.094 19.431 1.00 89.75 98 LYS A O 1
ATOM 818 N N . TYR A 1 99 ? -1.512 -0.107 17.706 1.00 89.06 99 TYR A N 1
ATOM 819 C CA . TYR A 1 99 ? -2.813 -0.467 18.275 1.00 89.06 99 TYR A CA 1
ATOM 820 C C . TYR A 1 99 ? -2.838 -1.897 18.826 1.00 89.06 99 TYR A C 1
ATOM 822 O O . TYR A 1 99 ? -3.904 -2.489 18.989 1.00 89.06 99 TYR A O 1
ATOM 830 N N . LYS A 1 100 ? -1.676 -2.523 19.056 1.00 85.00 100 LYS A N 1
ATOM 831 C CA . LYS A 1 100 ? -1.642 -3.839 19.704 1.00 85.00 100 LYS A CA 1
ATOM 832 C C . LYS A 1 100 ? -2.177 -3.727 21.125 1.00 85.00 100 LYS A C 1
ATOM 834 O O . LYS A 1 100 ? -1.753 -2.854 21.876 1.00 85.00 100 LYS A O 1
ATOM 839 N N . GLN A 1 101 ? -3.032 -4.670 21.510 1.00 74.81 101 GLN A N 1
ATOM 840 C CA . GLN A 1 101 ? -3.437 -4.798 22.903 1.00 74.81 101 GLN A CA 1
ATOM 841 C C . GLN A 1 101 ? -2.194 -5.071 23.756 1.00 74.81 101 GLN A C 1
ATOM 843 O O . GLN A 1 101 ? -1.466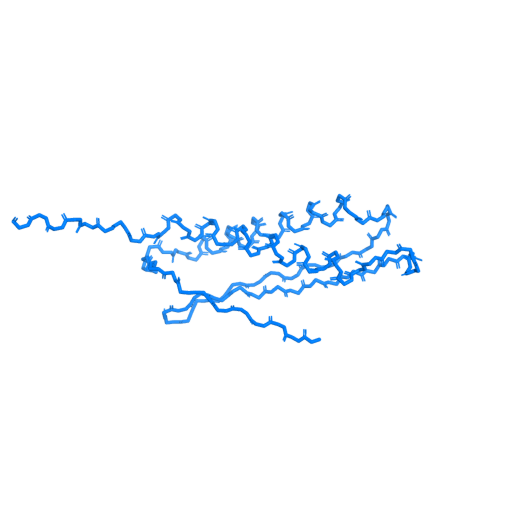 -6.040 23.526 1.00 74.81 101 GLN A O 1
ATOM 848 N N . VAL A 1 102 ? -1.931 -4.198 24.728 1.00 64.81 102 VAL A N 1
ATOM 849 C CA . VAL A 1 102 ? -0.971 -4.494 25.789 1.00 64.81 102 VAL A CA 1
ATOM 850 C C . VAL A 1 102 ? -1.636 -5.547 26.664 1.00 64.81 102 VAL A C 1
ATOM 852 O O . VAL A 1 102 ? -2.686 -5.279 27.251 1.00 64.81 102 VAL A O 1
ATOM 855 N N . GLU A 1 103 ? -1.066 -6.751 26.738 1.00 51.38 103 GLU A N 1
ATOM 856 C CA . GLU A 1 103 ? -1.507 -7.741 27.717 1.00 51.38 103 GLU A CA 1
ATOM 857 C C . GLU A 1 103 ? -1.391 -7.105 29.107 1.00 51.38 103 GLU A C 1
ATOM 859 O O . GLU A 1 103 ? -0.292 -6.886 29.622 1.00 51.38 103 GLU A O 1
ATOM 864 N N . LYS A 1 104 ? -2.531 -6.772 29.724 1.00 43.84 104 LYS A N 1
ATOM 865 C CA . LYS A 1 104 ? -2.572 -6.539 31.164 1.00 43.84 104 LYS A CA 1
ATOM 866 C C . LYS A 1 104 ? -2.256 -7.882 31.80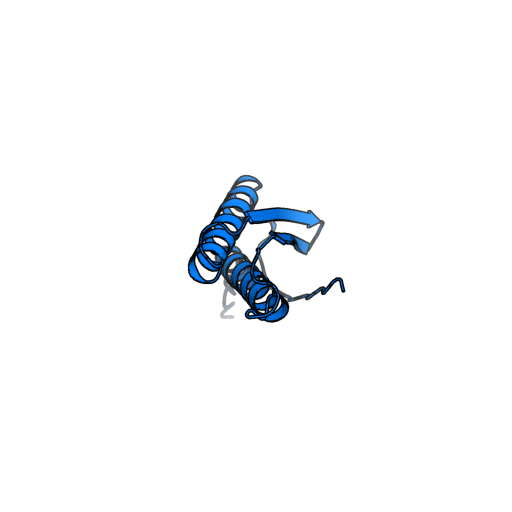3 1.00 43.84 104 LYS A C 1
ATOM 868 O O . LYS A 1 104 ? -3.139 -8.731 31.925 1.00 43.84 104 LYS A O 1
ATOM 873 N N . VAL A 1 105 ? -0.991 -8.076 32.171 1.00 46.31 105 VAL A N 1
ATOM 874 C CA . VAL A 1 105 ? -0.571 -9.175 33.039 1.00 46.31 105 VAL A CA 1
ATOM 875 C C . VAL A 1 105 ? -1.429 -9.068 34.293 1.00 46.31 105 VAL A C 1
ATOM 877 O O . VAL A 1 105 ? -1.270 -8.162 35.109 1.00 46.31 105 VAL A O 1
ATOM 880 N N . SER A 1 106 ? -2.427 -9.939 34.370 1.00 43.44 106 SER A N 1
ATOM 881 C CA . SER A 1 106 ? -3.312 -10.050 35.515 1.00 43.44 106 SER A CA 1
ATOM 882 C C . SER A 1 106 ? -2.545 -10.851 36.552 1.00 43.44 106 SER A C 1
ATOM 884 O O . SER A 1 106 ? -2.587 -12.078 36.541 1.00 43.44 106 SER A O 1
ATOM 886 N N . THR A 1 107 ? -1.764 -10.171 37.386 1.00 45.12 107 THR A N 1
ATOM 887 C CA . THR A 1 107 ? -1.195 -10.791 38.581 1.00 45.12 107 THR A CA 1
ATOM 888 C C . THR A 1 107 ? -2.360 -11.032 39.538 1.00 45.12 107 THR A C 1
ATOM 890 O O . THR A 1 107 ? -2.902 -10.078 40.097 1.00 45.12 107 THR A O 1
ATOM 893 N N . GLN A 1 108 ? -2.812 -12.286 39.622 1.00 42.56 108 GLN A N 1
ATOM 894 C CA . GLN A 1 108 ? -3.620 -12.770 40.745 1.00 42.56 108 GLN A CA 1
ATOM 895 C C . GLN A 1 108 ? -2.732 -12.966 41.971 1.00 42.56 108 GLN A C 1
ATOM 897 O O . GLN A 1 108 ? -1.550 -13.338 41.780 1.00 42.56 108 GLN A O 1
#

Foldseek 3Di:
DDDDDDDDAQFPVVPQDPVLQVVLQVQLQVQLVVLCVVPADPPKDKDWDWDWDDDDNDIDIDIDMDIDDDPPPPDDVVVSVVVSVVSSVVSSVVSRVVRGDDPPPPDD

Secondary structure (DSSP, 8-state):
----------B-GGG--HHHHHHHHHHHHHHHHHHHHHHSPTT-EEEEEEEEEEETTEEEEEEEEEEE-S-TTT--HHHHHHHHHHHHHHHHHHHHGGGBPP------

pLDDT: mean 87.21, std 13.32, range [42.56, 97.94]

Radius of gyration: 16.86 Å; chains: 1; bounding box: 33×23×62 Å

Sequence (108 aa):
MRKTRIKTLNLNLEEIKLEDLANIIEYVEEHVREYLEQVLPPKSEYDIIVKITHEGDKITLFLDIGVKAGYIDIMNYNKILGDAINEARRIFERELRKYKQVEKVSTQ